Protein AF-A0A929ZC12-F1 (afdb_monomer)

Sequence (70 aa):
MVDSKAAKELAIKLRKLWDNDNYVKGVIAFAKTEKNIITISQFIDMSYRLNKEITADDISYLLEVLENES

Secondary structure (DSSP, 8-state):
----HHHHHHHHHHHHH---HHHHHHHHHHT-SHHHHHHHHHHHHHHHHTT----HHHHHHHHHHHHHT-

Solvent-accessible surface area (backbone atoms only — not comparable to full-atom values): 4155 Å² total; per-residue (Å²): 127,82,90,41,71,59,49,55,54,36,42,55,55,43,40,73,76,42,90,40,71,68,58,38,52,46,55,63,61,69,39,77,43,70,68,47,38,48,51,55,44,49,52,55,55,48,28,62,76,66,75,43,90,82,56,72,64,59,55,51,53,50,50,55,53,53,62,78,74,107

Foldseek 3Di:
DPPDPLLVLLLVLVCVLPVDPVLSVVLSVLLVDSVSSVVLVVVSVVCVVVVHDDDSVNSVVSSVVSVVVD

Mean predicted aligned error: 3.26 Å

Nearest PDB structures (foldseek):
  6h8y-assembly1_A  TM=3.644E-01  e=8.240E+00  Lactococcus lactis subsp. lactis Il1403

pLDDT: mean 92.93, std 8.72,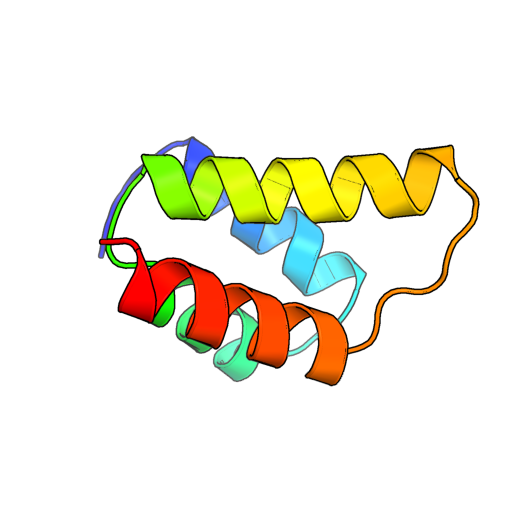 range [55.66, 97.5]

Structure (mmCIF, N/CA/C/O backbone):
data_AF-A0A929ZC12-F1
#
_entry.id   AF-A0A929ZC12-F1
#
loop_
_atom_site.group_PDB
_atom_site.id
_atom_site.type_symbol
_atom_site.label_atom_id
_atom_site.label_alt_id
_atom_site.label_comp_id
_atom_site.label_asym_id
_atom_site.label_entity_id
_atom_site.label_seq_id
_atom_site.pdbx_PDB_ins_code
_atom_site.Cartn_x
_atom_site.Cartn_y
_atom_site.Cartn_z
_atom_site.occupancy
_atom_site.B_iso_or_equiv
_atom_site.auth_seq_id
_atom_site.auth_comp_id
_atom_site.auth_asym_id
_atom_site.auth_atom_id
_atom_site.pdbx_PDB_model_num
ATOM 1 N N . MET A 1 1 ? -10.795 11.276 1.439 1.00 56.81 1 MET A N 1
ATOM 2 C CA . MET A 1 1 ? -9.432 10.714 1.307 1.00 56.81 1 MET A CA 1
ATOM 3 C C . MET A 1 1 ? -8.827 10.685 2.691 1.00 56.81 1 MET A C 1
ATOM 5 O O . MET A 1 1 ? -8.953 11.685 3.383 1.00 56.81 1 MET A O 1
ATOM 9 N N . VAL A 1 2 ? -8.246 9.561 3.111 1.00 55.66 2 VAL A N 1
ATOM 10 C CA . VAL A 1 2 ? -7.537 9.481 4.393 1.00 55.66 2 VAL A CA 1
ATOM 11 C C . VAL A 1 2 ? -6.342 10.432 4.302 1.00 55.66 2 VAL A C 1
ATOM 13 O O . VAL A 1 2 ? -5.343 10.115 3.662 1.00 55.66 2 VAL A O 1
ATOM 16 N N . ASP A 1 3 ? -6.458 11.626 4.880 1.00 66.62 3 ASP A N 1
ATOM 17 C CA . ASP A 1 3 ? -5.367 12.601 4.972 1.00 66.62 3 ASP A CA 1
ATOM 18 C C . ASP A 1 3 ? -4.406 12.192 6.103 1.00 66.62 3 ASP A C 1
ATOM 20 O O . ASP A 1 3 ? -4.150 12.931 7.049 1.00 66.62 3 ASP A O 1
ATOM 24 N N . SER A 1 4 ? -3.930 10.944 6.044 1.00 84.56 4 SER A N 1
ATOM 25 C CA . SER A 1 4 ? -2.975 10.380 6.996 1.00 84.56 4 SER A CA 1
ATOM 26 C C . SER A 1 4 ? -1.554 10.589 6.487 1.00 84.56 4 SER A C 1
ATOM 28 O O . SER A 1 4 ? -1.254 10.436 5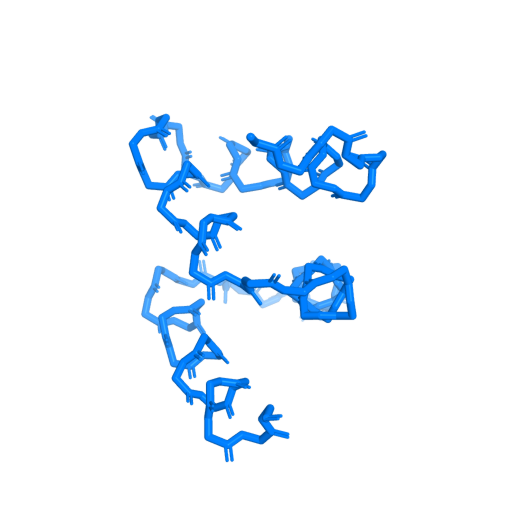.297 1.00 84.56 4 SER A O 1
ATOM 30 N N . LYS A 1 5 ? -0.648 10.887 7.420 1.00 92.69 5 LYS A N 1
ATOM 31 C CA . LYS A 1 5 ? 0.795 10.890 7.174 1.00 92.69 5 LYS A CA 1
ATOM 32 C C . LYS A 1 5 ? 1.259 9.553 6.577 1.00 92.69 5 LYS A C 1
ATOM 34 O O . LYS A 1 5 ? 2.016 9.564 5.609 1.00 92.69 5 LYS A O 1
ATOM 39 N N . ALA A 1 6 ? 0.743 8.430 7.079 1.00 93.81 6 ALA A N 1
ATOM 40 C CA . ALA A 1 6 ? 1.083 7.098 6.584 1.00 93.81 6 ALA A CA 1
ATOM 41 C C . ALA A 1 6 ? 0.641 6.899 5.124 1.00 93.81 6 ALA A C 1
ATOM 43 O O . ALA A 1 6 ? 1.387 6.341 4.321 1.00 93.81 6 ALA A O 1
ATOM 44 N N . ALA A 1 7 ? -0.533 7.420 4.748 1.00 95.00 7 ALA A N 1
ATOM 45 C CA . ALA A 1 7 ? -1.026 7.350 3.371 1.00 95.00 7 ALA A CA 1
ATOM 46 C C . ALA A 1 7 ? -0.129 8.138 2.400 1.00 95.00 7 ALA A C 1
ATOM 48 O O . ALA A 1 7 ? 0.171 7.661 1.306 1.00 95.00 7 ALA A O 1
ATOM 49 N N . LYS A 1 8 ? 0.343 9.326 2.807 1.00 95.19 8 LYS A N 1
ATOM 50 C CA . LYS A 1 8 ? 1.274 10.151 2.011 1.00 95.19 8 LYS A CA 1
ATOM 51 C C . LYS A 1 8 ? 2.629 9.467 1.831 1.00 95.19 8 LYS A C 1
ATOM 53 O O . LYS A 1 8 ? 3.162 9.450 0.723 1.00 95.19 8 LYS A O 1
ATOM 58 N N . GLU A 1 9 ? 3.168 8.883 2.898 1.00 95.88 9 GLU A N 1
ATOM 59 C CA . GLU A 1 9 ? 4.429 8.136 2.848 1.00 95.88 9 GLU A CA 1
ATOM 60 C C . GLU A 1 9 ? 4.318 6.902 1.945 1.00 95.88 9 GLU A C 1
ATOM 62 O O . GLU A 1 9 ? 5.176 6.693 1.083 1.00 95.88 9 GLU A O 1
ATOM 67 N N . LEU A 1 10 ? 3.232 6.133 2.074 1.00 96.81 10 LEU A N 1
ATOM 68 C CA . LEU A 1 10 ? 2.966 4.995 1.197 1.00 96.81 10 LEU A CA 1
ATOM 69 C C . LEU A 1 10 ? 2.834 5.435 -0.270 1.00 96.81 10 LEU A C 1
ATOM 71 O O . LEU A 1 10 ? 3.422 4.804 -1.146 1.00 96.81 10 LEU A O 1
ATOM 75 N N .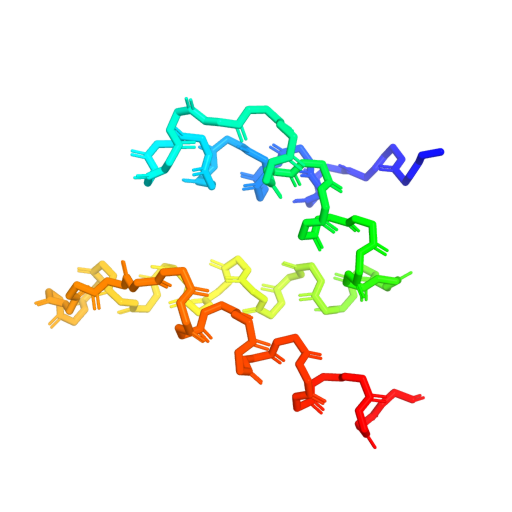 ALA A 1 11 ? 2.144 6.546 -0.548 1.00 96.62 11 ALA A N 1
ATOM 76 C CA . ALA A 1 11 ? 2.004 7.077 -1.905 1.00 96.62 11 ALA A CA 1
ATOM 77 C C . ALA A 1 11 ? 3.357 7.374 -2.568 1.00 96.62 11 ALA A C 1
ATOM 79 O O . ALA A 1 11 ? 3.548 7.089 -3.750 1.00 96.62 11 ALA A O 1
ATOM 80 N N . ILE A 1 12 ? 4.303 7.945 -1.814 1.00 96.56 12 ILE A N 1
ATOM 81 C CA . ILE A 1 12 ? 5.655 8.237 -2.308 1.00 96.56 12 ILE A CA 1
ATOM 82 C C . ILE A 1 12 ? 6.400 6.939 -2.632 1.00 96.56 12 ILE A C 1
ATOM 84 O O . ILE A 1 12 ? 7.045 6.858 -3.675 1.00 96.56 12 ILE A O 1
ATOM 88 N N . LYS A 1 13 ? 6.311 5.922 -1.765 1.00 96.38 13 LYS A N 1
ATOM 89 C CA . LYS A 1 13 ? 6.958 4.619 -1.988 1.00 96.38 13 LYS A CA 1
ATOM 90 C C . LYS A 1 13 ? 6.399 3.914 -3.221 1.00 96.38 13 LYS A C 1
ATOM 92 O O . LYS A 1 13 ? 7.166 3.507 -4.086 1.00 96.38 13 LYS A O 1
ATOM 97 N N . LEU A 1 14 ? 5.074 3.841 -3.332 1.00 97.25 14 LEU A N 1
ATOM 98 C CA . LEU A 1 14 ? 4.408 3.230 -4.481 1.00 97.25 14 LEU A CA 1
ATOM 99 C C . LEU A 1 14 ? 4.754 3.958 -5.781 1.00 97.25 14 LEU A C 1
ATOM 101 O O . LEU A 1 14 ? 5.031 3.290 -6.766 1.00 97.25 14 LEU A O 1
ATOM 105 N N . ARG A 1 15 ? 4.825 5.298 -5.779 1.00 97.00 15 ARG A N 1
ATOM 106 C CA . ARG A 1 15 ? 5.190 6.071 -6.979 1.00 97.00 15 ARG A CA 1
ATOM 107 C C . ARG A 1 15 ? 6.633 5.831 -7.440 1.00 97.00 15 ARG A C 1
ATOM 109 O O . ARG A 1 15 ? 6.914 5.916 -8.627 1.00 97.00 15 ARG A O 1
ATOM 116 N N . LYS A 1 16 ? 7.548 5.505 -6.520 1.00 95.19 16 LYS A N 1
ATOM 117 C CA . LYS A 1 16 ? 8.924 5.110 -6.871 1.00 95.19 16 LYS A CA 1
ATOM 118 C C . LYS A 1 16 ? 8.995 3.737 -7.539 1.00 95.19 16 LYS A C 1
ATOM 120 O O . LYS A 1 16 ? 9.896 3.519 -8.339 1.00 95.19 16 LYS A O 1
ATOM 125 N N . LEU A 1 17 ? 8.095 2.821 -7.177 1.00 95.75 17 LEU A N 1
ATOM 126 C CA . LEU A 1 17 ? 8.002 1.488 -7.780 1.00 95.75 17 LEU A CA 1
ATOM 127 C C . LEU A 1 17 ? 7.253 1.538 -9.115 1.00 95.75 17 LEU A C 1
ATOM 129 O O . LEU A 1 17 ? 7.700 0.973 -10.107 1.00 95.75 17 LEU A O 1
ATOM 133 N N . TRP A 1 18 ? 6.133 2.257 -9.135 1.00 95.62 18 TRP A N 1
ATOM 134 C CA . TRP A 1 18 ? 5.269 2.423 -10.292 1.00 95.62 18 TRP A CA 1
ATOM 135 C C . TRP A 1 18 ? 4.892 3.891 -10.428 1.00 95.62 18 TRP A C 1
ATOM 137 O O . TRP A 1 18 ? 4.093 4.404 -9.642 1.00 95.62 18 TRP A O 1
ATOM 147 N N . ASP A 1 19 ? 5.425 4.554 -11.453 1.00 95.19 19 ASP A N 1
ATOM 148 C CA . ASP A 1 19 ? 5.073 5.931 -11.814 1.00 95.19 19 ASP A CA 1
ATOM 149 C C . ASP A 1 19 ? 3.664 5.991 -12.445 1.00 95.19 19 ASP A C 1
ATOM 151 O O . ASP A 1 19 ? 3.472 6.277 -13.624 1.00 95.19 19 ASP A O 1
ATOM 155 N N . ASN A 1 20 ? 2.655 5.595 -11.663 1.00 96.50 20 ASN A N 1
ATOM 156 C CA . ASN A 1 20 ? 1.261 5.479 -12.068 1.00 96.50 20 ASN A CA 1
ATOM 157 C C . ASN A 1 20 ? 0.336 5.948 -10.940 1.00 96.50 20 ASN A C 1
ATOM 159 O O . ASN A 1 20 ? 0.019 5.221 -9.996 1.00 96.50 20 ASN A O 1
ATOM 163 N N . ASP A 1 21 ? -0.155 7.175 -11.080 1.00 95.44 21 ASP A N 1
ATOM 164 C CA . ASP A 1 21 ? -1.031 7.824 -10.107 1.00 95.44 21 ASP A CA 1
ATOM 165 C C . ASP A 1 21 ? -2.338 7.075 -9.840 1.00 95.44 21 ASP A C 1
ATOM 167 O O . ASP A 1 21 ? -2.826 7.081 -8.707 1.00 95.44 21 ASP A O 1
ATOM 171 N N . ASN A 1 22 ? -2.917 6.440 -10.861 1.00 96.62 22 ASN A N 1
ATOM 172 C CA . ASN A 1 22 ? -4.170 5.701 -10.714 1.00 96.62 22 ASN A CA 1
ATOM 173 C C . ASN A 1 22 ? -3.954 4.442 -9.878 1.00 96.62 22 ASN A C 1
ATOM 175 O O . ASN A 1 22 ? -4.749 4.161 -8.983 1.00 96.62 22 ASN A O 1
ATOM 179 N N . TYR A 1 23 ? -2.845 3.742 -10.116 1.00 96.44 23 TYR A N 1
ATOM 180 C CA . TYR A 1 23 ? -2.457 2.58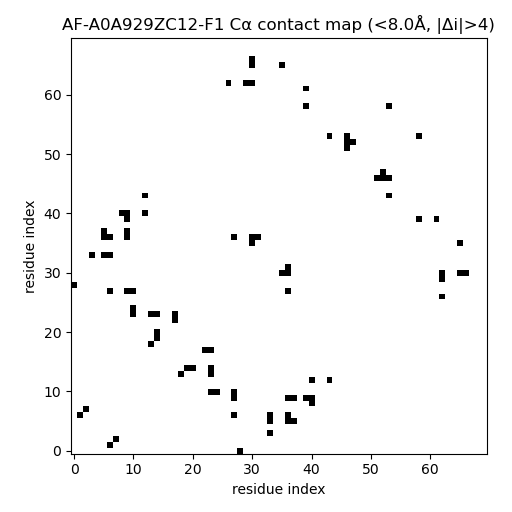6 -9.319 1.00 96.44 23 TYR A CA 1
ATOM 181 C C . TYR A 1 23 ? -2.201 2.973 -7.857 1.00 96.44 23 TYR A C 1
ATOM 183 O O . TYR A 1 23 ? -2.795 2.392 -6.950 1.00 96.44 23 TYR A O 1
ATOM 191 N N . VAL A 1 24 ? -1.405 4.024 -7.618 1.00 96.38 24 VAL A N 1
ATOM 192 C CA . VAL A 1 24 ? -1.118 4.532 -6.263 1.00 96.38 24 VAL A CA 1
ATOM 193 C C . VAL A 1 24 ? -2.408 4.885 -5.516 1.00 96.38 24 VAL A C 1
ATOM 195 O O . VAL A 1 24 ? -2.590 4.493 -4.362 1.00 96.38 24 VAL A O 1
ATOM 198 N N . LYS A 1 25 ? -3.326 5.611 -6.170 1.00 94.88 25 LYS A N 1
ATOM 199 C CA . LYS A 1 25 ? -4.629 5.968 -5.585 1.00 94.88 25 LYS A CA 1
ATOM 200 C C . LYS A 1 25 ? -5.482 4.733 -5.302 1.00 94.88 25 LYS A C 1
ATOM 202 O O . LYS A 1 25 ? -6.122 4.692 -4.253 1.00 94.88 25 LYS A O 1
ATOM 207 N N . GLY A 1 26 ? -5.465 3.746 -6.198 1.00 95.69 26 GLY A N 1
ATOM 208 C CA . GLY A 1 26 ? -6.150 2.467 -6.030 1.00 95.69 26 GLY A CA 1
ATOM 209 C C . GLY A 1 26 ? -5.689 1.745 -4.769 1.00 95.69 26 GLY A C 1
ATOM 210 O O . GLY A 1 26 ? -6.500 1.509 -3.880 1.00 95.69 26 GLY A O 1
ATOM 211 N N . VAL A 1 27 ? -4.386 1.489 -4.632 1.00 96.12 27 VAL A N 1
ATOM 212 C CA . VAL A 1 27 ? -3.819 0.784 -3.466 1.00 96.12 27 VAL A CA 1
ATOM 213 C C . VAL A 1 27 ? -4.188 1.474 -2.149 1.00 96.12 27 VAL A C 1
ATOM 215 O O . VAL A 1 27 ? -4.627 0.818 -1.206 1.00 96.12 27 VAL A O 1
ATOM 218 N N . ILE A 1 28 ? -4.071 2.805 -2.079 1.00 94.75 28 ILE A N 1
ATOM 219 C CA . ILE A 1 28 ? -4.408 3.562 -0.861 1.00 94.75 28 ILE A CA 1
ATOM 220 C C . ILE A 1 28 ? -5.906 3.480 -0.544 1.00 94.75 28 ILE A C 1
ATOM 222 O O . ILE A 1 28 ? -6.275 3.379 0.625 1.00 94.75 28 ILE A O 1
ATOM 226 N N . ALA A 1 29 ? -6.771 3.522 -1.561 1.00 93.25 29 ALA A N 1
ATOM 227 C CA . ALA A 1 29 ? -8.210 3.373 -1.371 1.00 93.25 29 ALA A CA 1
ATOM 228 C C . ALA A 1 29 ? -8.582 1.956 -0.899 1.00 93.25 29 ALA A C 1
ATOM 230 O O . ALA A 1 29 ? -9.395 1.815 0.014 1.00 93.25 29 ALA A O 1
ATOM 231 N N . PHE A 1 30 ? -7.951 0.924 -1.470 1.00 93.50 30 PHE A N 1
ATOM 232 C CA . PHE A 1 30 ? -8.189 -0.481 -1.126 1.00 93.50 30 PHE A CA 1
ATOM 233 C C . PHE A 1 30 ? -7.666 -0.876 0.254 1.00 93.50 30 PHE A C 1
ATOM 235 O O . PHE A 1 30 ? -8.251 -1.747 0.889 1.00 93.50 30 PHE A O 1
ATOM 242 N N . ALA A 1 31 ? -6.623 -0.217 0.765 1.00 92.56 31 ALA A N 1
ATOM 243 C CA . ALA A 1 31 ? -6.105 -0.511 2.097 1.00 92.56 31 ALA A CA 1
ATOM 244 C C . ALA A 1 31 ? -7.159 -0.313 3.211 1.00 92.56 31 ALA A C 1
ATOM 246 O O . ALA A 1 31 ? -7.077 -0.989 4.234 1.00 92.56 31 ALA A O 1
ATOM 247 N N . LYS A 1 32 ? -8.164 0.562 3.013 1.00 87.88 32 LYS A N 1
ATOM 248 C CA . LYS A 1 32 ? -9.300 0.890 3.914 1.00 87.88 32 LYS A CA 1
ATOM 249 C C . LYS A 1 32 ? -8.937 1.465 5.294 1.00 87.88 32 LYS A C 1
ATOM 251 O O . LYS A 1 32 ? -9.615 2.379 5.757 1.00 87.88 32 LYS A O 1
ATOM 256 N N . THR A 1 33 ? -7.892 0.970 5.954 1.00 91.81 33 THR A N 1
ATOM 257 C CA . THR A 1 33 ? -7.509 1.313 7.330 1.00 91.81 33 THR A CA 1
ATOM 258 C C . THR A 1 33 ? -6.057 1.784 7.419 1.00 91.81 33 THR A C 1
ATOM 260 O O . THR A 1 33 ? -5.208 1.414 6.607 1.00 91.81 33 THR A O 1
ATOM 263 N N . GLU A 1 34 ? -5.740 2.584 8.441 1.00 92.81 34 GLU A N 1
ATOM 264 C CA . GLU A 1 34 ? -4.363 3.039 8.682 1.00 92.81 34 GLU A CA 1
ATOM 265 C C . GLU A 1 34 ? -3.415 1.878 9.023 1.00 92.81 34 GLU A C 1
ATOM 267 O O . GLU A 1 34 ? -2.268 1.876 8.579 1.00 92.81 34 GLU A O 1
ATOM 272 N N . LYS A 1 35 ? -3.910 0.845 9.722 1.00 93.94 35 LYS A N 1
ATOM 273 C CA . LYS A 1 35 ? -3.157 -0.389 9.996 1.00 93.94 35 LYS A CA 1
ATOM 274 C C . LYS A 1 35 ? -2.688 -1.044 8.695 1.00 93.94 35 LYS A C 1
ATOM 276 O O . LYS A 1 35 ? -1.500 -1.311 8.548 1.00 93.94 35 LYS A O 1
ATOM 281 N N . ASN A 1 36 ? -3.590 -1.231 7.735 1.00 95.31 36 ASN A N 1
ATOM 282 C CA . ASN A 1 36 ? -3.271 -1.870 6.458 1.00 95.31 36 ASN A CA 1
ATOM 283 C C . ASN A 1 36 ? -2.304 -1.019 5.623 1.00 95.31 36 ASN A C 1
ATOM 285 O O . ASN A 1 36 ? -1.364 -1.550 5.038 1.00 95.31 36 ASN A O 1
ATOM 289 N N . ILE A 1 37 ? -2.467 0.310 5.628 1.00 95.94 37 ILE A N 1
ATOM 290 C CA . ILE A 1 37 ? -1.517 1.244 4.996 1.00 95.94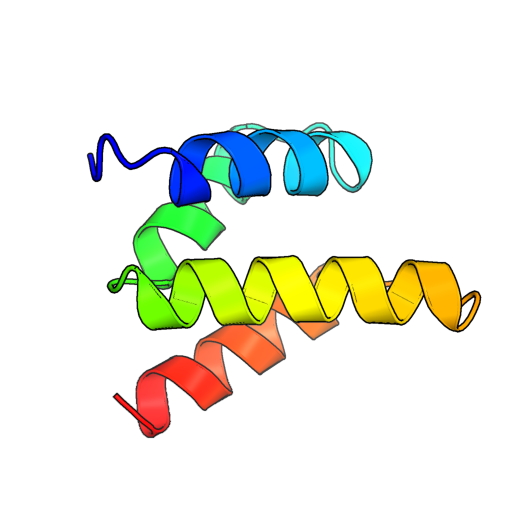 37 ILE A CA 1
ATOM 291 C C . ILE A 1 37 ? -0.106 1.057 5.572 1.00 95.94 37 ILE A C 1
ATOM 293 O O . ILE A 1 37 ? 0.869 0.986 4.819 1.00 95.94 37 ILE A O 1
ATOM 297 N N . ILE A 1 38 ? 0.014 0.954 6.900 1.00 96.00 38 ILE A N 1
ATOM 298 C CA . ILE A 1 38 ? 1.295 0.713 7.573 1.00 96.00 38 ILE A CA 1
ATOM 299 C C . ILE A 1 38 ? 1.859 -0.657 7.182 1.00 96.00 38 ILE A C 1
ATOM 301 O O . ILE A 1 38 ? 3.039 -0.737 6.847 1.00 96.00 38 ILE A O 1
ATOM 305 N N . THR A 1 39 ? 1.037 -1.707 7.153 1.00 96.56 39 THR A N 1
ATOM 306 C CA . THR A 1 39 ? 1.473 -3.056 6.765 1.00 96.56 39 THR A CA 1
ATOM 307 C C . THR A 1 39 ? 2.019 -3.101 5.338 1.00 96.56 39 THR A C 1
ATOM 309 O O . THR A 1 39 ? 3.107 -3.631 5.124 1.00 96.56 39 THR A O 1
ATOM 312 N N . ILE A 1 40 ? 1.342 -2.477 4.368 1.00 97.25 40 ILE A N 1
ATOM 313 C CA . ILE A 1 40 ? 1.831 -2.392 2.979 1.00 97.25 40 ILE A CA 1
ATOM 314 C C . ILE A 1 40 ? 3.151 -1.609 2.924 1.00 97.25 40 ILE A C 1
ATOM 316 O O . ILE A 1 40 ? 4.102 -2.012 2.256 1.00 97.25 40 ILE A O 1
ATOM 320 N N . SER A 1 41 ? 3.241 -0.503 3.666 1.00 97.31 41 SER A N 1
ATOM 321 C CA . SER A 1 41 ? 4.459 0.310 3.748 1.00 97.31 41 SER A CA 1
ATOM 322 C C . SER A 1 41 ? 5.648 -0.482 4.310 1.00 97.31 41 SER A C 1
ATOM 324 O O . SER A 1 41 ? 6.760 -0.374 3.788 1.00 97.31 41 SER A O 1
ATOM 326 N N . GLN A 1 42 ? 5.415 -1.306 5.336 1.00 97.31 42 GLN A N 1
ATOM 327 C CA . GLN A 1 42 ? 6.420 -2.186 5.937 1.00 97.31 42 GLN A CA 1
ATOM 328 C C . GLN A 1 42 ? 6.807 -3.345 5.016 1.00 97.31 42 GLN A C 1
ATOM 330 O O . GLN A 1 42 ? 7.983 -3.699 4.958 1.00 97.31 42 GLN A O 1
ATOM 335 N N . PHE A 1 43 ? 5.852 -3.907 4.274 1.00 97.50 43 PHE A N 1
ATOM 336 C CA . PHE A 1 43 ? 6.111 -4.941 3.274 1.00 97.50 43 PHE A CA 1
ATOM 337 C C . PHE A 1 43 ? 7.089 -4.446 2.197 1.00 97.50 43 PHE A C 1
ATOM 339 O O . PHE A 1 43 ? 8.084 -5.113 1.915 1.00 97.50 43 PHE A O 1
ATOM 346 N N . ILE A 1 44 ? 6.875 -3.227 1.684 1.00 97.50 44 ILE A N 1
ATOM 347 C CA . ILE A 1 44 ? 7.789 -2.578 0.730 1.00 97.50 44 ILE A CA 1
ATOM 348 C C . ILE A 1 44 ? 9.172 -2.325 1.351 1.00 97.50 44 ILE A C 1
ATOM 350 O O . ILE A 1 44 ? 10.195 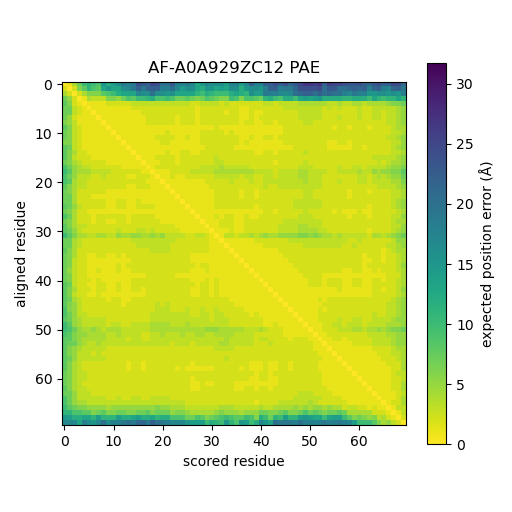-2.589 0.727 1.00 97.50 44 ILE A O 1
ATOM 354 N N . ASP A 1 45 ? 9.243 -1.847 2.596 1.00 96.94 45 ASP A N 1
ATOM 355 C CA . ASP A 1 45 ? 10.542 -1.640 3.257 1.00 96.94 45 ASP A CA 1
ATOM 356 C C . ASP A 1 45 ? 11.305 -2.956 3.456 1.00 96.94 45 ASP A C 1
ATOM 358 O O . ASP A 1 45 ? 12.538 -2.992 3.373 1.00 96.94 45 ASP A O 1
ATOM 362 N N . MET A 1 46 ? 10.582 -4.044 3.722 1.00 97.31 46 MET A N 1
ATOM 363 C CA . MET A 1 46 ? 11.174 -5.361 3.900 1.00 97.31 46 MET A CA 1
ATOM 364 C C . MET A 1 46 ? 11.723 -5.915 2.584 1.00 97.31 46 MET A C 1
ATOM 366 O O . MET A 1 46 ? 12.819 -6.476 2.584 1.00 97.31 46 MET A O 1
ATOM 370 N N . SER A 1 47 ? 11.034 -5.720 1.457 1.00 96.31 47 SER A N 1
ATOM 371 C CA . SER A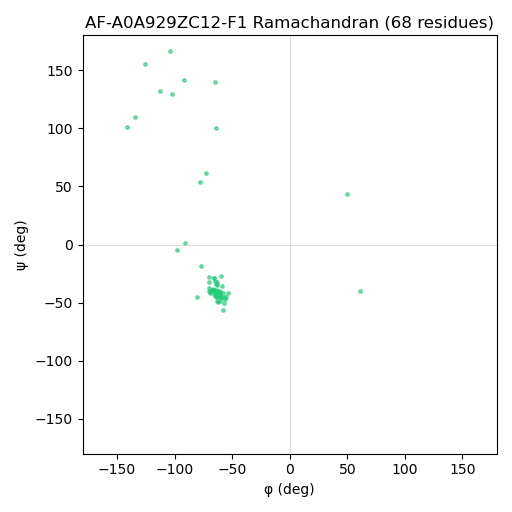 1 47 ? 11.547 -6.173 0.159 1.00 96.31 47 SER A CA 1
ATOM 372 C C . SER A 1 47 ? 12.864 -5.484 -0.201 1.00 96.31 47 SER A C 1
ATOM 374 O O . SER A 1 47 ? 13.821 -6.167 -0.567 1.00 96.31 47 SER A O 1
ATOM 376 N N . TYR A 1 48 ? 12.979 -4.170 0.032 1.00 94.81 48 TYR A N 1
ATOM 377 C CA . TYR A 1 48 ? 14.233 -3.438 -0.168 1.00 94.81 48 TYR A CA 1
ATOM 378 C C . TYR A 1 48 ? 15.366 -3.970 0.710 1.00 94.81 48 TYR A C 1
ATOM 380 O O . TYR A 1 48 ? 16.475 -4.186 0.224 1.00 94.81 48 TYR A O 1
ATOM 388 N N . ARG A 1 49 ? 15.096 -4.236 1.994 1.00 97.12 49 ARG A N 1
ATOM 389 C CA . ARG A 1 49 ? 16.092 -4.815 2.915 1.00 97.12 49 ARG A CA 1
ATOM 390 C C . ARG A 1 49 ? 16.546 -6.214 2.496 1.00 97.12 49 ARG A C 1
ATOM 392 O O . ARG A 1 49 ? 17.691 -6.571 2.749 1.00 97.12 49 ARG A O 1
ATOM 399 N N . LEU A 1 50 ? 15.664 -6.999 1.880 1.00 97.31 50 LEU A N 1
ATOM 400 C CA . LEU A 1 50 ? 15.957 -8.357 1.409 1.00 97.31 50 LEU A CA 1
ATOM 401 C C . LEU A 1 50 ? 16.472 -8.404 -0.035 1.00 97.31 50 LEU A C 1
ATOM 403 O O . LEU A 1 50 ? 16.710 -9.498 -0.547 1.00 97.31 50 LEU A O 1
ATOM 407 N N . ASN A 1 51 ? 16.629 -7.250 -0.691 1.00 95.56 51 ASN A N 1
ATOM 408 C CA . ASN A 1 51 ? 16.936 -7.146 -2.117 1.00 95.56 51 ASN A CA 1
ATOM 409 C C . ASN A 1 51 ? 15.992 -8.011 -2.978 1.00 95.56 51 ASN A C 1
ATOM 411 O O . ASN A 1 51 ? 16.420 -8.750 -3.868 1.00 95.56 51 ASN A O 1
ATOM 415 N N . LYS A 1 52 ? 14.699 -7.971 -2.643 1.00 96.25 52 LYS A N 1
ATOM 416 C CA . LYS A 1 52 ? 13.628 -8.642 -3.376 1.00 96.25 52 LYS A CA 1
ATOM 417 C C . LYS A 1 52 ? 12.894 -7.625 -4.229 1.00 96.25 52 LYS A C 1
ATOM 419 O O . LYS A 1 52 ? 12.480 -6.576 -3.741 1.00 96.25 52 LYS A O 1
ATOM 424 N N . GLU A 1 53 ? 12.737 -7.963 -5.498 1.00 94.81 53 GLU A N 1
ATOM 425 C CA . GLU A 1 53 ? 11.840 -7.239 -6.383 1.00 94.81 53 GLU A CA 1
ATOM 426 C C . GLU A 1 53 ? 10.397 -7.418 -5.898 1.00 94.81 53 GLU A C 1
ATOM 428 O O . GLU A 1 53 ? 10.025 -8.496 -5.436 1.00 94.81 53 GLU A O 1
ATOM 433 N N . ILE A 1 54 ? 9.617 -6.340 -5.962 1.00 95.56 54 ILE A N 1
ATOM 434 C CA . ILE A 1 54 ? 8.181 -6.337 -5.683 1.00 95.56 54 ILE A CA 1
ATOM 435 C C . ILE A 1 54 ? 7.459 -6.042 -6.994 1.00 95.56 54 ILE A C 1
ATOM 437 O O . ILE A 1 54 ? 7.791 -5.085 -7.696 1.00 95.56 54 ILE A O 1
ATOM 441 N N . THR A 1 55 ? 6.444 -6.841 -7.287 1.00 96.62 55 THR A N 1
ATOM 442 C CA . THR A 1 55 ? 5.560 -6.687 -8.441 1.00 96.62 55 THR A CA 1
ATOM 443 C C . THR A 1 55 ? 4.205 -6.115 -8.021 1.00 96.62 55 THR A C 1
ATOM 445 O O . THR A 1 55 ? 3.872 -6.031 -6.835 1.00 96.62 55 THR A O 1
ATOM 448 N N . ALA A 1 56 ? 3.413 -5.670 -8.999 1.00 95.81 56 ALA A N 1
ATOM 449 C CA . ALA A 1 56 ? 2.053 -5.208 -8.728 1.00 95.81 56 ALA A CA 1
ATOM 450 C C . ALA A 1 56 ? 1.153 -6.357 -8.234 1.00 95.81 56 ALA A C 1
ATOM 452 O O . ALA A 1 56 ? 0.239 -6.127 -7.438 1.00 95.81 56 ALA A O 1
ATOM 453 N N . ASP A 1 57 ? 1.453 -7.591 -8.647 1.00 96.75 57 ASP A N 1
ATOM 454 C CA . ASP A 1 57 ? 0.744 -8.792 -8.209 1.00 96.75 57 ASP A CA 1
ATOM 455 C C . ASP A 1 57 ? 1.004 -9.076 -6.724 1.00 96.75 57 ASP A C 1
ATOM 457 O O . ASP A 1 57 ? 0.062 -9.377 -5.996 1.00 96.75 57 ASP A O 1
ATOM 461 N N . ASP A 1 58 ? 2.23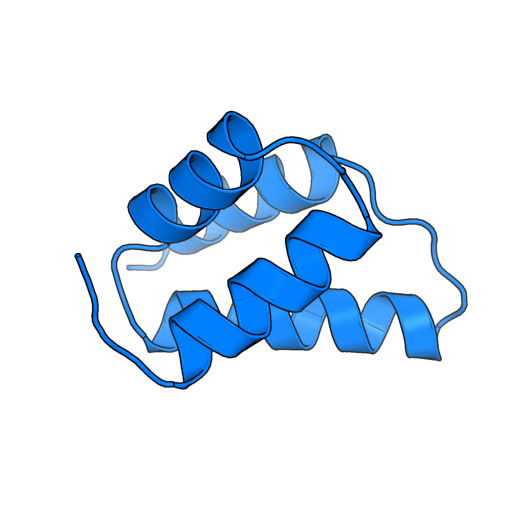1 -8.868 -6.229 1.00 97.19 58 ASP A N 1
ATOM 462 C CA . ASP A 1 58 ? 2.553 -9.022 -4.799 1.00 97.19 58 ASP A CA 1
ATOM 463 C C . ASP A 1 58 ? 1.738 -8.061 -3.918 1.00 97.19 58 ASP A C 1
ATOM 465 O O . ASP A 1 58 ? 1.237 -8.438 -2.857 1.00 97.19 58 ASP A O 1
ATOM 469 N N . ILE A 1 59 ? 1.577 -6.808 -4.363 1.00 97.00 59 ILE A N 1
ATOM 470 C CA . ILE A 1 59 ? 0.751 -5.814 -3.663 1.00 97.00 59 ILE A CA 1
ATOM 471 C C . ILE A 1 59 ? -0.731 -6.178 -3.754 1.00 97.00 59 ILE A C 1
ATOM 473 O O . ILE A 1 59 ? -1.447 -6.035 -2.765 1.00 97.00 59 ILE A O 1
ATOM 477 N N . SER A 1 60 ? -1.189 -6.656 -4.911 1.00 95.38 60 SER A N 1
ATOM 478 C CA . SER A 1 60 ? -2.580 -7.077 -5.110 1.00 95.38 60 SER A CA 1
ATOM 479 C C . SER A 1 60 ? -2.936 -8.259 -4.208 1.00 95.38 60 SER A C 1
ATOM 481 O O . SER A 1 60 ? -3.951 -8.214 -3.516 1.00 95.38 60 SER A O 1
ATOM 483 N N . TYR A 1 61 ? -2.055 -9.258 -4.126 1.00 96.50 61 TYR A N 1
ATOM 484 C CA . TYR A 1 61 ? -2.206 -10.397 -3.224 1.00 96.50 61 TYR A CA 1
ATOM 485 C C . TYR A 1 61 ? -2.218 -9.962 -1.754 1.00 96.50 61 TYR A C 1
ATOM 487 O O . TYR A 1 61 ? -3.075 -10.386 -0.981 1.00 96.50 61 TYR A O 1
ATOM 495 N N . LEU A 1 62 ? -1.312 -9.061 -1.353 1.00 96.44 62 LEU A N 1
ATOM 496 C CA . LEU A 1 62 ? -1.309 -8.525 0.008 1.00 96.44 62 LEU A CA 1
ATOM 497 C C . LEU A 1 62 ? -2.615 -7.785 0.338 1.00 96.44 62 LEU A C 1
ATOM 499 O O . LEU A 1 62 ? -3.129 -7.928 1.443 1.00 96.4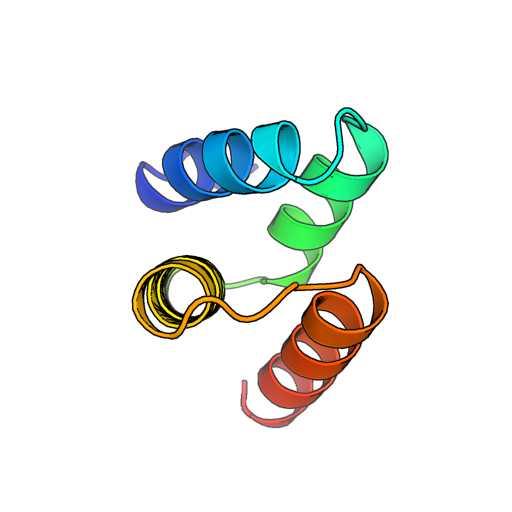4 62 LEU A O 1
ATOM 503 N N . LEU A 1 63 ? -3.161 -7.005 -0.598 1.00 95.44 63 LEU A N 1
ATOM 504 C CA . LEU A 1 63 ? -4.440 -6.319 -0.405 1.00 95.44 63 LEU A CA 1
ATOM 505 C C . LEU A 1 63 ? -5.596 -7.307 -0.202 1.00 95.44 63 LEU A C 1
ATOM 507 O O . LEU A 1 63 ? -6.414 -7.082 0.686 1.00 95.44 63 LEU A O 1
ATOM 511 N N . GLU A 1 64 ? -5.634 -8.403 -0.963 1.00 94.94 64 GLU A N 1
ATOM 512 C CA . GLU A 1 64 ? -6.633 -9.468 -0.807 1.00 94.94 64 GLU A CA 1
ATOM 513 C C . GLU A 1 64 ? -6.529 -10.154 0.565 1.00 94.94 64 GLU A C 1
ATOM 515 O O . GLU A 1 64 ? -7.539 -10.360 1.241 1.00 94.94 64 GLU A O 1
ATOM 520 N N . VAL A 1 65 ? -5.312 -10.455 1.030 1.00 94.62 65 VAL A N 1
ATOM 521 C CA . VAL A 1 65 ? -5.093 -11.013 2.376 1.00 94.62 65 VAL A CA 1
ATOM 522 C C . VAL A 1 65 ? -5.592 -10.044 3.450 1.00 94.62 65 VAL A C 1
ATOM 524 O O . VAL A 1 65 ? -6.360 -10.435 4.326 1.00 94.62 65 VAL A O 1
ATOM 527 N N . LEU A 1 66 ? -5.216 -8.765 3.356 1.00 93.44 66 LEU A N 1
ATOM 528 C CA . LEU A 1 66 ? -5.620 -7.748 4.328 1.00 93.44 66 LEU A CA 1
ATOM 529 C C . LEU A 1 66 ? -7.133 -7.499 4.329 1.00 93.44 66 LEU A C 1
ATOM 531 O O . LEU A 1 66 ? -7.685 -7.181 5.380 1.00 93.44 66 LEU A O 1
ATOM 535 N N . GLU A 1 67 ? -7.811 -7.638 3.188 1.00 88.75 67 GLU A N 1
ATOM 536 C CA . GLU A 1 67 ? -9.269 -7.523 3.104 1.00 88.75 67 GLU A CA 1
ATOM 537 C C . GLU A 1 67 ? -9.985 -8.656 3.847 1.00 88.75 67 GLU A C 1
ATOM 539 O O . GLU A 1 67 ? -10.982 -8.394 4.513 1.00 88.75 67 GLU A O 1
ATOM 544 N N . ASN A 1 68 ? -9.462 -9.882 3.780 1.00 86.31 68 ASN A N 1
ATOM 545 C CA . ASN A 1 68 ? -10.043 -11.043 4.461 1.00 86.31 68 ASN A CA 1
ATOM 546 C C . ASN A 1 68 ? -9.758 -11.078 5.976 1.00 86.31 68 ASN A C 1
ATOM 548 O O . ASN A 1 68 ? -10.445 -11.784 6.713 1.00 86.31 68 ASN A O 1
ATOM 552 N N . GLU A 1 69 ? -8.751 -10.336 6.443 1.00 78.44 69 GLU A N 1
ATOM 553 C CA . GLU A 1 69 ? -8.359 -10.247 7.859 1.00 78.44 69 GLU A CA 1
ATOM 554 C C . GLU A 1 69 ? -8.915 -9.008 8.594 1.00 78.44 69 GLU A C 1
ATOM 556 O O . GLU A 1 69 ? -8.680 -8.855 9.799 1.00 78.44 69 GLU A O 1
ATOM 561 N N . SER A 1 70 ? -9.602 -8.106 7.881 1.00 61.59 70 SER A N 1
ATOM 562 C CA . SER A 1 70 ? -10.161 -6.845 8.410 1.00 61.59 70 SER A CA 1
ATOM 563 C C . SER A 1 70 ? -11.615 -6.984 8.851 1.00 61.59 70 SER A C 1
ATOM 565 O O . SER A 1 70 ? -11.956 -6.353 9.878 1.00 61.59 70 SER A O 1
#

Radius of gyration: 11.14 Å; Cα contacts (8 Å, |Δi|>4): 46; chains: 1; bounding box: 27×24×22 Å